Protein AF-A0A5J4KLH8-F1 (afdb_monomer_lite)

Structure (mmCIF, N/CA/C/O backbone):
data_AF-A0A5J4KLH8-F1
#
_entry.id   AF-A0A5J4KLH8-F1
#
loop_
_atom_site.group_PDB
_atom_site.id
_atom_site.type_symbol
_atom_site.label_atom_id
_atom_site.label_alt_id
_atom_site.label_comp_id
_atom_site.label_asym_id
_atom_site.label_entity_id
_atom_site.label_seq_id
_atom_site.pdbx_PDB_ins_code
_atom_site.Cartn_x
_atom_site.Cartn_y
_atom_site.Cartn_z
_atom_site.occupancy
_atom_site.B_iso_or_equiv
_atom_site.auth_seq_id
_atom_site.auth_comp_id
_atom_site.auth_asym_id
_atom_site.auth_atom_id
_atom_site.pdbx_PDB_model_num
ATOM 1 N N . MET A 1 1 ? 10.035 -9.852 0.987 1.00 30.72 1 MET A N 1
ATOM 2 C CA . MET A 1 1 ? 9.998 -10.199 2.422 1.00 30.72 1 MET A CA 1
ATOM 3 C C . MET A 1 1 ? 9.045 -9.225 3.092 1.00 30.72 1 MET A C 1
ATOM 5 O O . MET A 1 1 ? 9.425 -8.090 3.338 1.00 30.72 1 MET A O 1
ATOM 9 N N . SER A 1 2 ? 7.785 -9.625 3.247 1.00 37.03 2 SER A N 1
ATOM 10 C CA . SER A 1 2 ? 6.695 -8.788 3.764 1.00 37.03 2 SER A CA 1
ATOM 11 C C . SER A 1 2 ? 6.692 -8.868 5.290 1.00 37.03 2 SER A C 1
ATOM 13 O O . SER A 1 2 ? 6.036 -9.726 5.869 1.00 37.03 2 SER A O 1
ATOM 15 N N . VAL A 1 3 ? 7.510 -8.038 5.938 1.00 41.91 3 VAL A N 1
ATOM 16 C CA . VAL A 1 3 ? 7.721 -8.074 7.397 1.00 41.91 3 VAL A CA 1
ATOM 17 C C . VAL A 1 3 ? 6.526 -7.468 8.161 1.00 41.91 3 VAL A C 1
ATOM 19 O O . VAL A 1 3 ? 6.328 -7.779 9.332 1.00 41.91 3 VAL A O 1
ATOM 22 N N . GLU A 1 4 ? 5.665 -6.680 7.502 1.00 50.69 4 GLU A N 1
ATOM 23 C CA . GLU A 1 4 ? 4.483 -6.066 8.132 1.00 50.69 4 GLU A CA 1
ATOM 24 C C . GLU A 1 4 ? 3.376 -7.060 8.547 1.00 50.69 4 GLU A C 1
ATOM 26 O O . GLU A 1 4 ? 2.738 -6.842 9.574 1.00 50.69 4 GLU A O 1
ATOM 31 N N . SER A 1 5 ? 3.163 -8.173 7.826 1.00 53.00 5 SER A N 1
ATOM 32 C CA . SER A 1 5 ? 2.074 -9.133 8.133 1.00 53.00 5 SER A CA 1
ATOM 33 C C . SER A 1 5 ? 2.275 -9.882 9.462 1.00 53.00 5 SER A C 1
ATOM 35 O O . SER A 1 5 ? 1.322 -10.410 10.028 1.00 53.00 5 SER A O 1
ATOM 37 N N . SER A 1 6 ? 3.499 -9.900 10.001 1.00 62.19 6 SER A N 1
ATOM 38 C CA . SER A 1 6 ? 3.809 -10.599 11.253 1.00 62.19 6 SER A CA 1
ATOM 39 C C . SER A 1 6 ? 3.310 -9.876 12.508 1.00 62.19 6 SER A C 1
ATOM 41 O O . SER A 1 6 ? 3.255 -10.509 13.561 1.00 62.19 6 SER A O 1
ATOM 43 N N . ARG A 1 7 ? 3.024 -8.566 12.452 1.00 72.12 7 ARG A N 1
ATOM 44 C CA . ARG A 1 7 ? 2.732 -7.779 13.666 1.00 72.12 7 ARG A CA 1
ATOM 45 C C . ARG A 1 7 ? 1.250 -7.678 13.993 1.00 72.12 7 ARG A C 1
ATOM 47 O O . ARG A 1 7 ? 0.903 -7.649 15.168 1.00 72.12 7 ARG A O 1
ATOM 54 N N . TYR A 1 8 ? 0.387 -7.643 12.984 1.00 79.12 8 TYR A N 1
ATOM 55 C CA . TYR A 1 8 ? -1.056 -7.583 13.183 1.00 79.12 8 TYR A CA 1
ATOM 56 C C . TYR A 1 8 ? -1.795 -8.279 12.037 1.00 79.12 8 TYR A C 1
ATOM 58 O O . TYR A 1 8 ? -1.404 -8.196 10.873 1.00 79.12 8 TYR A O 1
ATOM 66 N N . ASP A 1 9 ? -2.891 -8.961 12.372 1.00 87.31 9 ASP A N 1
ATOM 67 C CA . ASP A 1 9 ? -3.786 -9.551 11.381 1.00 87.31 9 ASP A CA 1
ATOM 68 C C . ASP A 1 9 ? -4.839 -8.524 10.948 1.00 87.31 9 ASP A C 1
ATOM 70 O O . ASP A 1 9 ? -5.774 -8.204 11.688 1.00 87.31 9 ASP A O 1
ATOM 74 N N . ILE A 1 10 ? -4.693 -8.024 9.720 1.00 88.62 10 ILE A N 1
ATOM 75 C CA . ILE A 1 10 ? -5.618 -7.054 9.126 1.00 88.62 10 ILE A CA 1
ATOM 76 C C . ILE A 1 10 ? -7.056 -7.582 9.048 1.00 88.62 10 ILE A C 1
ATOM 78 O O . ILE A 1 10 ? -7.997 -6.800 9.170 1.00 88.62 10 ILE A O 1
ATOM 82 N N . ARG A 1 11 ? -7.262 -8.897 8.892 1.00 88.62 11 ARG A N 1
ATOM 83 C CA . ARG A 1 11 ? -8.614 -9.464 8.854 1.00 88.62 11 ARG A CA 1
ATOM 84 C C . ARG A 1 11 ? -9.303 -9.278 10.197 1.00 88.62 11 ARG A C 1
ATOM 86 O O . ARG A 1 11 ? -10.373 -8.680 10.245 1.00 88.62 11 ARG A O 1
ATOM 93 N N . SER A 1 12 ? -8.673 -9.748 11.270 1.00 88.12 12 SER A N 1
ATOM 94 C CA . SER A 1 12 ? -9.205 -9.613 12.629 1.00 88.12 12 SER A CA 1
ATOM 95 C C . SER A 1 12 ? -9.457 -8.149 13.011 1.00 88.12 12 SER A C 1
ATOM 97 O O . SER A 1 12 ? -10.418 -7.846 13.718 1.00 88.12 12 SER A O 1
ATOM 99 N N . LEU A 1 13 ? -8.622 -7.228 12.520 1.00 90.06 13 LEU A N 1
ATOM 100 C CA . LEU A 1 13 ? -8.793 -5.790 12.719 1.00 90.06 13 LEU A CA 1
ATOM 101 C C . LEU A 1 13 ? -10.054 -5.257 12.022 1.00 90.06 13 LEU A C 1
ATOM 103 O O . LEU A 1 13 ? -10.883 -4.607 12.658 1.00 90.06 13 LEU A O 1
ATOM 107 N N . ILE A 1 14 ? -10.242 -5.572 10.740 1.00 90.31 14 ILE A N 1
ATOM 108 C CA . ILE A 1 14 ? -11.402 -5.099 9.974 1.00 90.31 14 ILE A CA 1
ATOM 109 C C . ILE A 1 14 ? -12.701 -5.732 10.489 1.00 90.31 14 ILE A C 1
ATOM 111 O O . ILE A 1 14 ? -13.700 -5.029 10.641 1.00 90.31 14 ILE A O 1
ATOM 115 N N . GLU A 1 15 ? -12.698 -7.030 10.813 1.00 90.00 15 GLU A N 1
ATOM 116 C CA . GLU A 1 15 ? -13.862 -7.716 11.394 1.00 90.00 15 GLU A CA 1
ATOM 117 C C . GLU A 1 15 ? -14.297 -7.055 12.719 1.00 90.00 15 GLU A C 1
ATOM 119 O O . GLU A 1 15 ? -15.492 -6.859 12.942 1.00 90.00 15 GLU A O 1
ATOM 124 N N . ARG A 1 16 ? -13.338 -6.637 13.563 1.00 89.62 16 ARG A N 1
ATOM 125 C CA . ARG A 1 16 ? -13.603 -5.960 14.845 1.00 89.62 16 ARG A CA 1
ATOM 126 C C . ARG A 1 16 ? -14.235 -4.579 14.671 1.00 89.62 16 ARG A C 1
ATOM 128 O O . ARG A 1 16 ? -15.217 -4.281 15.341 1.00 89.62 16 ARG A O 1
ATOM 135 N N . TYR A 1 17 ? -13.663 -3.737 13.814 1.00 90.19 17 TYR A N 1
ATOM 136 C CA . TYR A 1 17 ? -14.080 -2.335 13.684 1.00 90.19 17 TYR A CA 1
ATOM 137 C C . TYR A 1 17 ? -15.309 -2.155 12.790 1.00 90.19 17 TYR A C 1
ATOM 139 O O . TYR A 1 17 ? -16.175 -1.338 13.088 1.00 90.19 17 TYR A O 1
ATOM 147 N N . ALA A 1 18 ? -15.406 -2.906 11.691 1.00 87.69 18 ALA A N 1
ATOM 148 C CA . ALA A 1 18 ? -16.522 -2.779 10.759 1.00 87.69 18 ALA A CA 1
ATOM 149 C C . ALA A 1 18 ? -17.680 -3.748 11.039 1.00 87.69 18 ALA A C 1
ATOM 151 O O . ALA A 1 18 ? -18.723 -3.637 10.398 1.00 87.69 18 ALA A O 1
ATOM 152 N N . GLY A 1 19 ? -17.520 -4.705 11.961 1.00 84.81 19 GLY A N 1
ATOM 153 C CA . GLY A 1 19 ? -18.553 -5.708 12.247 1.00 84.81 19 GLY A CA 1
ATOM 154 C C . GLY A 1 19 ? -18.854 -6.616 11.050 1.00 84.81 19 GLY A C 1
ATOM 155 O O . GLY A 1 19 ? -19.967 -7.120 10.899 1.00 84.81 19 GLY A O 1
ATOM 156 N N . ILE A 1 20 ? -17.873 -6.790 10.167 1.00 84.88 20 ILE A N 1
ATOM 157 C CA . ILE A 1 20 ? -18.004 -7.543 8.923 1.00 84.88 20 ILE A CA 1
ATOM 158 C C . ILE A 1 20 ? -17.659 -9.007 9.169 1.00 84.88 20 ILE A C 1
ATOM 160 O O . ILE A 1 20 ? -16.737 -9.318 9.917 1.00 84.88 20 ILE A O 1
ATOM 164 N N . LYS A 1 21 ? -18.373 -9.915 8.498 1.00 81.50 21 LYS A N 1
ATOM 165 C CA . LYS A 1 21 ? -18.019 -11.336 8.449 1.00 81.50 21 LYS A CA 1
ATOM 166 C C . LYS A 1 21 ? -17.535 -11.707 7.056 1.00 81.50 21 LYS A C 1
ATOM 168 O O . LYS A 1 21 ? -18.073 -11.239 6.053 1.00 81.50 21 LYS A O 1
ATOM 173 N N . VAL A 1 22 ? -16.529 -12.572 7.004 1.00 81.62 22 VAL A N 1
ATOM 174 C CA . VAL A 1 22 ? -16.089 -13.190 5.752 1.00 81.62 22 VAL A CA 1
ATOM 175 C C . VAL A 1 22 ? -17.222 -14.037 5.185 1.00 81.62 22 VAL A C 1
ATOM 177 O O . VAL A 1 22 ? -17.797 -14.870 5.883 1.00 81.62 22 VAL A O 1
ATOM 180 N N . VAL A 1 23 ? -17.519 -13.807 3.910 1.00 80.56 23 VAL A N 1
ATOM 181 C CA . VAL A 1 23 ? -18.534 -14.530 3.141 1.00 80.56 23 VAL A CA 1
ATOM 182 C C . VAL A 1 23 ? -17.881 -15.651 2.338 1.00 80.56 23 VAL A C 1
ATOM 184 O O . VAL A 1 23 ? -18.424 -16.750 2.273 1.00 80.56 23 VAL A O 1
ATOM 187 N N . ASN A 1 24 ? -16.707 -15.393 1.756 1.00 83.50 24 ASN A N 1
ATOM 188 C CA . ASN A 1 24 ? -16.036 -16.335 0.869 1.00 83.50 24 ASN A CA 1
ATOM 189 C C . ASN A 1 24 ? -14.509 -16.290 1.036 1.00 83.50 24 ASN A C 1
ATOM 191 O O . ASN A 1 24 ? -13.942 -15.289 1.478 1.00 83.50 24 ASN A O 1
ATOM 195 N N . VAL A 1 25 ? -13.836 -17.387 0.689 1.00 88.88 25 VAL A N 1
ATOM 196 C CA . VAL A 1 25 ? -12.377 -17.520 0.746 1.00 88.88 25 VAL A CA 1
ATOM 197 C C . VAL A 1 25 ? -11.885 -18.102 -0.570 1.00 88.88 25 VAL A C 1
ATOM 199 O O . VAL A 1 25 ? -12.312 -19.179 -0.980 1.00 88.88 25 VAL A O 1
ATOM 202 N N . ALA A 1 26 ? -10.953 -17.404 -1.208 1.00 86.81 26 ALA A N 1
ATOM 203 C CA . ALA A 1 26 ? -10.316 -17.821 -2.446 1.00 86.81 26 ALA A CA 1
ATOM 204 C C . ALA A 1 26 ? -8.797 -17.918 -2.267 1.00 86.81 26 ALA A C 1
ATOM 206 O O . ALA A 1 26 ? -8.205 -17.279 -1.397 1.00 86.81 26 ALA A O 1
ATOM 207 N N . MET A 1 27 ? -8.150 -18.727 -3.103 1.00 85.88 27 MET A N 1
ATOM 208 C CA . MET A 1 27 ? -6.694 -18.787 -3.192 1.00 85.88 27 MET A CA 1
ATOM 209 C C . MET A 1 27 ? -6.279 -18.280 -4.569 1.00 85.88 27 MET A C 1
ATOM 211 O O . MET A 1 27 ? -6.614 -18.888 -5.584 1.00 85.88 27 MET A O 1
ATOM 215 N N . VAL A 1 28 ? -5.571 -17.153 -4.603 1.00 83.69 28 VAL A N 1
ATOM 216 C CA . VAL A 1 28 ? -5.207 -16.449 -5.836 1.00 83.69 28 VAL A CA 1
ATOM 217 C C . VAL A 1 28 ? -3.706 -16.196 -5.821 1.00 83.69 28 VAL A C 1
ATOM 219 O O . VAL A 1 28 ? -3.180 -15.598 -4.889 1.00 83.69 28 VAL A O 1
ATOM 222 N N . HIS A 1 29 ? -2.995 -16.697 -6.834 1.00 80.56 29 HIS A N 1
ATOM 223 C CA . HIS A 1 29 ? -1.529 -16.598 -6.934 1.00 80.56 29 HIS A CA 1
ATOM 224 C C . HIS A 1 29 ? -0.771 -17.069 -5.674 1.00 80.56 29 HIS A C 1
ATOM 226 O O . HIS A 1 29 ? 0.275 -16.527 -5.330 1.00 80.56 29 HIS A O 1
ATOM 232 N N . GLY A 1 30 ? -1.303 -18.083 -4.982 1.00 82.12 30 GLY A N 1
ATOM 233 C CA . GLY A 1 30 ? -0.715 -18.625 -3.752 1.00 82.12 30 GLY A CA 1
ATOM 234 C C . GLY A 1 30 ? -1.020 -17.825 -2.481 1.00 82.12 30 GLY A C 1
ATOM 235 O O . GLY A 1 30 ? -0.587 -18.244 -1.416 1.00 82.12 30 GLY A O 1
ATOM 236 N N . VAL A 1 31 ? -1.788 -16.733 -2.576 1.00 84.19 31 VAL A N 1
ATOM 237 C CA . VAL A 1 31 ? -2.220 -15.905 -1.441 1.00 84.19 31 VAL A CA 1
ATOM 238 C C . VAL A 1 31 ? -3.685 -16.191 -1.121 1.00 84.19 31 VAL A C 1
ATOM 240 O O . VAL A 1 31 ? -4.518 -16.315 -2.024 1.00 84.19 31 VAL A O 1
ATOM 243 N N . LYS A 1 32 ? -4.026 -16.282 0.168 1.00 88.00 32 LYS A N 1
ATOM 244 C CA . LYS A 1 32 ? -5.427 -16.380 0.607 1.00 88.00 32 LYS A CA 1
ATOM 245 C C . LYS A 1 32 ? -6.117 -15.017 0.566 1.00 88.00 32 LYS A C 1
ATOM 247 O O . LYS A 1 32 ? -5.736 -14.087 1.280 1.00 88.00 32 LYS A O 1
ATOM 252 N N . GLU A 1 33 ? -7.166 -14.930 -0.239 1.00 90.31 33 GLU A N 1
ATOM 253 C CA . GLU A 1 33 ? -8.05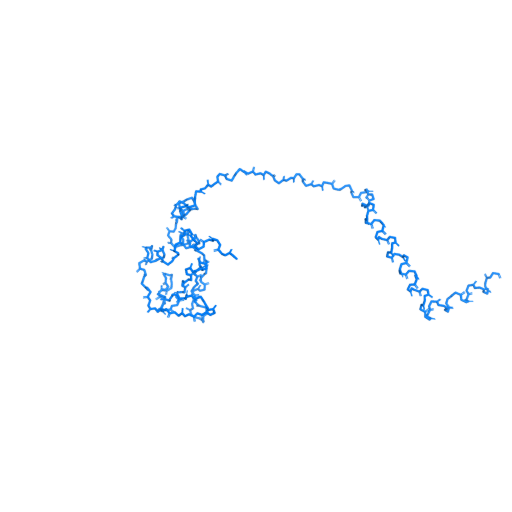2 -13.778 -0.355 1.00 90.31 33 GLU A CA 1
ATOM 254 C C . GLU A 1 33 ? -9.358 -14.058 0.398 1.00 90.31 33 GLU A C 1
ATOM 256 O O . GLU A 1 33 ? -10.033 -15.059 0.160 1.00 90.31 33 GLU A O 1
ATOM 261 N N . TYR A 1 34 ? -9.716 -13.175 1.325 1.00 89.69 34 TYR A N 1
ATOM 262 C CA . TYR A 1 34 ? -10.956 -13.258 2.092 1.00 89.69 34 TYR A CA 1
ATOM 263 C C . TYR A 1 34 ? -11.918 -12.205 1.576 1.00 89.69 34 TYR A C 1
ATOM 265 O O . TYR A 1 34 ? -11.596 -11.019 1.591 1.00 89.69 34 TYR A O 1
ATOM 273 N N . HIS A 1 35 ? -13.091 -12.633 1.138 1.00 89.56 35 HIS A N 1
ATOM 274 C CA . HIS A 1 35 ? -14.091 -11.762 0.554 1.00 89.56 35 HIS A CA 1
ATOM 275 C C . HIS A 1 35 ? -15.221 -11.504 1.547 1.00 89.56 35 HIS A C 1
ATOM 277 O O . HIS A 1 35 ? -15.703 -12.412 2.233 1.00 89.56 35 HIS A O 1
ATOM 283 N N . SER A 1 36 ? -15.652 -10.252 1.632 1.00 88.75 36 SER A N 1
ATOM 284 C CA . SER A 1 36 ? -16.711 -9.822 2.537 1.00 88.75 36 SER A CA 1
ATOM 285 C C . SER A 1 36 ? -17.517 -8.645 1.981 1.00 88.75 36 SER A C 1
ATOM 287 O O . SER A 1 36 ? -17.293 -8.177 0.855 1.00 88.75 36 SER A O 1
ATOM 289 N N . ASN A 1 37 ? -18.515 -8.187 2.743 1.00 89.62 37 ASN A N 1
ATOM 290 C CA . ASN A 1 37 ? -19.256 -6.978 2.403 1.00 89.62 37 ASN A CA 1
ATOM 291 C C . ASN A 1 37 ? -18.390 -5.728 2.607 1.00 89.62 37 ASN A C 1
ATOM 293 O O . ASN A 1 37 ? -17.666 -5.622 3.587 1.00 89.62 37 ASN A O 1
ATOM 297 N N . CYS A 1 38 ? -18.459 -4.768 1.686 1.00 90.00 38 CYS A N 1
ATOM 298 C CA . CYS A 1 38 ? -17.668 -3.543 1.798 1.00 90.00 38 CYS A CA 1
ATOM 299 C C . CYS A 1 38 ? -18.243 -2.604 2.874 1.00 90.00 38 CYS A C 1
ATOM 301 O O . CYS A 1 38 ? -19.420 -2.252 2.761 1.00 90.00 38 CYS A O 1
ATOM 303 N N . PRO A 1 39 ? -17.437 -2.130 3.848 1.00 89.12 39 PRO A N 1
ATOM 304 C CA . PRO A 1 39 ? -17.911 -1.215 4.889 1.00 89.12 39 PRO A CA 1
ATOM 305 C C . PRO A 1 39 ? -18.422 0.123 4.340 1.00 89.12 39 PRO A C 1
ATOM 307 O O . PRO A 1 39 ? -19.314 0.734 4.914 1.00 89.12 39 PRO A O 1
ATOM 310 N N . TRP A 1 40 ? -17.866 0.584 3.216 1.00 88.81 40 TRP A N 1
ATOM 311 C CA . TRP A 1 40 ? -18.185 1.903 2.665 1.00 88.81 40 TRP A CA 1
ATOM 312 C C . TRP A 1 40 ? -19.360 1.896 1.694 1.00 88.81 40 TRP A C 1
ATOM 314 O O . TRP A 1 40 ? -20.197 2.787 1.743 1.00 88.81 40 TRP A O 1
ATOM 324 N N . CYS A 1 41 ? -19.408 0.932 0.770 1.00 87.50 41 CYS A N 1
ATOM 325 C CA . CYS A 1 41 ? -20.457 0.895 -0.255 1.00 87.50 41 CYS A CA 1
ATOM 326 C C . CYS A 1 41 ? -21.531 -0.168 -0.012 1.00 87.50 41 CYS A C 1
ATOM 328 O O . CYS A 1 41 ? -22.450 -0.281 -0.817 1.00 87.50 41 CYS A O 1
ATOM 330 N N . GLY A 1 42 ? -21.404 -0.986 1.038 1.00 83.69 42 GLY A N 1
ATOM 331 C CA . GLY A 1 42 ? -22.372 -2.034 1.375 1.00 83.69 42 GLY A CA 1
ATOM 332 C C . GLY A 1 42 ? -22.444 -3.200 0.382 1.00 83.69 42 GLY A C 1
ATOM 333 O O . GLY A 1 42 ? -23.285 -4.079 0.532 1.00 83.69 42 GLY A O 1
ATOM 334 N N . GLY A 1 43 ? -21.590 -3.236 -0.646 1.00 82.31 43 GLY A N 1
ATOM 335 C CA . GLY A 1 43 ? -21.641 -4.284 -1.666 1.00 82.31 43 GLY A CA 1
ATOM 336 C C . GLY A 1 43 ? -21.254 -5.665 -1.126 1.00 82.31 43 GLY A C 1
ATOM 337 O O . GLY A 1 43 ? -20.340 -5.766 -0.315 1.00 82.31 43 GLY A O 1
ATOM 338 N N . THR A 1 44 ? -21.908 -6.720 -1.614 1.00 82.44 44 THR A N 1
ATOM 339 C CA . THR A 1 44 ? -21.735 -8.119 -1.175 1.00 82.44 44 THR A CA 1
ATOM 340 C C . THR A 1 44 ? -20.552 -8.811 -1.859 1.00 82.44 44 THR A C 1
ATOM 342 O O . THR A 1 44 ? -20.460 -8.772 -3.083 1.00 82.44 44 THR A O 1
ATOM 345 N N . ASP A 1 45 ? -19.675 -9.466 -1.089 1.00 84.44 45 ASP A N 1
ATOM 346 C CA . ASP A 1 45 ? -18.542 -10.275 -1.593 1.00 84.44 45 ASP A CA 1
ATOM 347 C C . ASP A 1 45 ? -17.481 -9.491 -2.400 1.00 84.44 45 ASP A C 1
ATOM 349 O O . ASP A 1 45 ? -16.814 -10.006 -3.299 1.00 84.44 45 ASP A O 1
ATOM 353 N N . ARG A 1 46 ? -17.332 -8.192 -2.113 1.00 85.75 46 ARG A N 1
ATOM 354 C CA . ARG A 1 46 ? -16.500 -7.267 -2.915 1.00 85.75 46 ARG A CA 1
ATOM 355 C C . ARG A 1 46 ? -15.256 -6.798 -2.199 1.00 85.75 46 ARG A C 1
ATOM 357 O O . ARG A 1 46 ? -14.334 -6.298 -2.843 1.00 85.75 46 ARG A O 1
ATOM 364 N N . PHE A 1 47 ? -15.274 -6.878 -0.879 1.00 90.50 47 PHE A N 1
ATOM 365 C CA . PHE A 1 47 ? -14.192 -6.413 -0.047 1.00 90.50 47 PHE A CA 1
ATOM 366 C C . PHE A 1 47 ? -13.204 -7.547 0.162 1.00 90.50 47 PHE A C 1
ATOM 368 O O . PHE A 1 47 ? -13.516 -8.529 0.822 1.00 90.50 47 PHE A O 1
ATOM 375 N N . ILE A 1 48 ? -12.038 -7.423 -0.458 1.00 90.44 48 ILE A N 1
ATOM 376 C CA . ILE A 1 48 ? -11.001 -8.442 -0.458 1.00 90.44 48 ILE A CA 1
ATOM 377 C C . ILE A 1 48 ? -9.959 -8.052 0.577 1.00 90.44 48 ILE A C 1
ATOM 379 O O . ILE A 1 48 ? -9.298 -7.022 0.446 1.00 90.44 48 ILE A O 1
ATOM 383 N N . THR A 1 49 ? -9.790 -8.898 1.580 1.00 91.00 49 THR A N 1
ATOM 384 C CA . THR A 1 49 ? -8.758 -8.773 2.605 1.00 91.00 49 THR A CA 1
ATOM 385 C C . THR A 1 49 ? -7.695 -9.838 2.374 1.00 91.00 49 THR A C 1
ATOM 387 O O . THR A 1 49 ? -8.018 -11.006 2.158 1.00 91.00 49 THR A O 1
ATOM 390 N N . ARG A 1 50 ? -6.421 -9.446 2.419 1.00 90.38 50 ARG A N 1
ATOM 391 C CA . ARG A 1 50 ? -5.262 -10.317 2.180 1.00 90.38 50 ARG A CA 1
ATOM 392 C C . ARG A 1 50 ? -4.326 -10.297 3.394 1.00 90.38 50 ARG A C 1
ATOM 394 O O . ARG A 1 50 ? -3.377 -9.503 3.399 1.00 90.38 50 ARG A O 1
ATOM 401 N N . PRO A 1 51 ? -4.559 -11.157 4.405 1.00 87.50 51 PRO A N 1
ATOM 402 C CA . PRO A 1 51 ? -3.792 -11.180 5.652 1.00 87.50 51 PRO A CA 1
ATOM 403 C C . PRO A 1 51 ? -2.283 -11.303 5.464 1.00 87.50 51 PRO A C 1
ATOM 405 O O . PRO A 1 51 ? -1.533 -10.549 6.069 1.00 87.50 51 PRO A O 1
ATOM 408 N N . GLU A 1 52 ? -1.843 -12.173 4.554 1.00 85.19 52 GLU A N 1
ATOM 409 C CA . GLU A 1 52 ? -0.420 -12.437 4.283 1.00 85.19 52 GLU A CA 1
ATOM 410 C C . GLU A 1 52 ? 0.336 -11.214 3.744 1.00 85.19 52 GLU A C 1
ATOM 412 O O . GLU A 1 52 ? 1.545 -11.076 3.920 1.00 85.19 52 GLU A O 1
ATOM 417 N N . THR A 1 53 ? -0.378 -10.307 3.075 1.00 84.69 53 THR A N 1
ATOM 418 C CA . THR A 1 53 ? 0.193 -9.049 2.572 1.00 84.69 53 THR A CA 1
ATOM 419 C C . THR A 1 53 ? -0.124 -7.853 3.463 1.00 84.69 53 THR A C 1
ATOM 421 O O . THR A 1 53 ? 0.432 -6.785 3.232 1.00 84.69 53 THR A O 1
ATOM 424 N N . GLY A 1 54 ? -1.017 -8.008 4.448 1.00 87.56 54 GLY A N 1
ATOM 425 C CA . GLY A 1 54 ? -1.505 -6.908 5.281 1.00 87.56 54 GLY A CA 1
ATOM 426 C C . GLY A 1 54 ? -2.308 -5.855 4.510 1.00 87.56 54 GLY A C 1
ATOM 427 O O . GLY A 1 54 ? -2.279 -4.688 4.880 1.00 87.56 54 GLY A O 1
ATOM 428 N N . ARG A 1 55 ? -2.982 -6.229 3.413 1.00 90.00 55 ARG A N 1
ATOM 429 C CA . ARG A 1 55 ? -3.677 -5.281 2.521 1.00 90.00 55 ARG A CA 1
ATOM 430 C C . ARG A 1 55 ? -5.149 -5.601 2.341 1.00 90.00 55 ARG A C 1
ATOM 432 O O . ARG A 1 55 ? -5.548 -6.766 2.376 1.00 90.00 55 ARG A O 1
ATOM 439 N N . TYR A 1 56 ? -5.932 -4.569 2.057 1.00 91.19 56 TYR A N 1
ATOM 440 C CA . TYR A 1 56 ? -7.319 -4.684 1.635 1.00 91.19 56 TYR A CA 1
ATOM 441 C C . TYR A 1 56 ? -7.569 -3.971 0.305 1.00 91.19 56 TYR A C 1
ATOM 443 O O . TYR A 1 56 ? -6.855 -3.050 -0.094 1.00 91.19 56 TYR A O 1
ATOM 451 N N . SER A 1 57 ? -8.617 -4.396 -0.391 1.00 90.94 57 SER A N 1
ATOM 452 C CA . SER A 1 57 ? -9.122 -3.713 -1.577 1.00 90.94 57 SER A CA 1
ATOM 453 C C . SER A 1 57 ? -10.589 -4.045 -1.809 1.00 90.94 57 SER A C 1
ATOM 455 O O . SER A 1 57 ? -10.961 -5.214 -1.782 1.00 90.94 57 SER A O 1
ATOM 457 N N . CYS A 1 58 ? -11.415 -3.057 -2.134 1.00 90.00 58 CYS A N 1
ATOM 458 C CA . CYS A 1 58 ? -12.732 -3.291 -2.713 1.00 90.00 58 CYS A CA 1
ATOM 459 C C . CYS A 1 58 ? -12.596 -3.450 -4.236 1.00 90.00 58 CYS A C 1
ATOM 461 O O . CYS A 1 58 ? -12.149 -2.530 -4.918 1.00 90.00 58 CYS A O 1
ATOM 463 N N . ALA A 1 59 ? -12.990 -4.610 -4.770 1.00 75.50 59 ALA A N 1
ATOM 464 C CA . ALA A 1 59 ? -12.754 -5.003 -6.160 1.00 75.50 59 ALA A CA 1
ATOM 465 C C . ALA A 1 59 ? -13.250 -3.983 -7.213 1.00 75.50 59 ALA A C 1
ATOM 467 O O . ALA A 1 59 ? -14.369 -3.469 -7.139 1.00 75.50 59 ALA A O 1
ATOM 468 N N . VAL A 1 60 ? -12.416 -3.792 -8.243 1.00 54.62 60 VAL A N 1
ATOM 469 C CA . VAL A 1 60 ? -12.441 -2.762 -9.308 1.00 54.62 60 VAL A CA 1
ATOM 470 C C . VAL A 1 60 ? -13.344 -3.128 -10.507 1.00 54.62 60 VAL A C 1
ATOM 472 O O . VAL A 1 60 ? -13.122 -2.688 -11.630 1.00 54.62 60 VAL A O 1
ATOM 475 N N . ARG A 1 61 ? -14.382 -3.959 -10.334 1.00 58.41 61 ARG A N 1
ATOM 476 C CA . ARG A 1 61 ? -15.439 -4.030 -11.373 1.00 58.41 61 ARG A CA 1
ATOM 477 C C . ARG A 1 61 ? -16.275 -2.741 -11.314 1.00 58.41 61 ARG A C 1
ATOM 479 O O . ARG A 1 61 ? -16.283 -2.090 -10.273 1.00 58.41 61 ARG A O 1
ATOM 486 N N . SER A 1 62 ? -16.993 -2.391 -12.386 1.00 57.19 62 SER A N 1
ATOM 487 C CA . SER A 1 62 ? -17.639 -1.077 -12.643 1.00 57.19 62 SER A CA 1
ATOM 488 C C . SER A 1 62 ? -18.571 -0.504 -11.560 1.00 57.19 62 SER A C 1
ATOM 490 O O . SER A 1 62 ? -19.056 0.611 -11.700 1.00 57.19 62 SER A O 1
ATOM 492 N N . THR A 1 63 ? -18.832 -1.233 -10.480 1.00 66.75 63 THR A N 1
ATOM 493 C CA . THR A 1 63 ? -19.738 -0.841 -9.395 1.00 66.75 63 THR A CA 1
ATOM 494 C C . THR A 1 63 ? -19.057 -0.782 -8.019 1.00 66.75 63 THR A C 1
ATOM 496 O O . THR A 1 63 ? -19.751 -0.647 -7.014 1.00 66.75 63 THR A O 1
ATOM 499 N N . GLY A 1 64 ? -17.738 -0.991 -7.922 1.00 72.88 64 GLY A N 1
ATOM 500 C CA . GLY A 1 64 ? -17.003 -0.996 -6.649 1.00 72.88 64 GLY A CA 1
ATOM 501 C C . GLY A 1 64 ? -16.600 0.411 -6.208 1.00 72.88 64 GLY A C 1
ATOM 502 O O . GLY A 1 64 ? -16.453 1.295 -7.044 1.00 72.88 64 GLY A O 1
ATOM 503 N N . CYS A 1 65 ? -16.381 0.628 -4.905 1.00 85.75 65 CYS A N 1
ATOM 504 C CA . CYS A 1 65 ? -15.907 1.932 -4.413 1.00 85.75 65 CYS A CA 1
ATOM 505 C C . CYS A 1 65 ? -14.411 2.175 -4.667 1.00 85.75 65 CYS A C 1
ATOM 507 O O . CYS A 1 65 ? -13.928 3.273 -4.417 1.00 85.75 65 CYS A O 1
ATOM 509 N N . GLY A 1 66 ? -13.670 1.156 -5.117 1.00 87.19 66 GLY A N 1
ATOM 510 C CA . GLY A 1 66 ? -12.262 1.275 -5.495 1.00 87.19 66 GLY A CA 1
ATOM 511 C C . GLY A 1 66 ? -11.293 1.534 -4.342 1.00 87.19 66 GLY A C 1
ATOM 512 O O . GLY A 1 66 ? -10.114 1.725 -4.604 1.00 87.19 66 GLY A O 1
ATOM 513 N N . ARG A 1 67 ? -11.746 1.533 -3.082 1.00 89.62 67 ARG A N 1
ATOM 514 C CA . ARG A 1 67 ? -10.863 1.751 -1.928 1.00 89.62 67 ARG A CA 1
ATOM 515 C C . ARG A 1 67 ? -9.860 0.615 -1.776 1.00 89.62 67 ARG A C 1
ATOM 517 O O . ARG A 1 67 ? -10.225 -0.556 -1.885 1.00 89.62 67 ARG A O 1
ATOM 524 N N . TYR A 1 68 ? -8.621 0.969 -1.478 1.00 90.50 68 TYR A N 1
ATOM 525 C CA . TYR A 1 68 ? -7.510 0.060 -1.234 1.00 90.50 68 TYR A CA 1
ATOM 526 C C . TYR A 1 68 ? -6.609 0.663 -0.159 1.00 90.50 68 TYR A C 1
ATOM 528 O O . TYR A 1 68 ? -6.583 1.881 -0.010 1.00 90.50 68 TYR A O 1
ATOM 536 N N . GLY A 1 69 ? -5.884 -0.178 0.568 1.00 90.75 69 GLY A N 1
ATOM 537 C CA . GLY A 1 69 ? -4.996 0.284 1.631 1.00 90.75 69 GLY A CA 1
ATOM 538 C C . GLY A 1 69 ? -4.473 -0.856 2.493 1.00 90.75 69 GLY A C 1
ATOM 539 O O . GLY A 1 69 ? -4.631 -2.038 2.155 1.00 90.75 69 GLY A O 1
ATOM 540 N N . ASP A 1 70 ? -3.847 -0.498 3.605 1.00 90.75 70 ASP A N 1
ATOM 541 C CA . ASP A 1 70 ? -3.409 -1.412 4.662 1.00 90.75 70 ASP A CA 1
ATOM 542 C C . ASP A 1 70 ? -4.237 -1.257 5.955 1.00 90.75 70 ASP A C 1
ATOM 544 O O . ASP A 1 70 ? -5.257 -0.573 5.994 1.00 90.75 70 ASP A O 1
ATOM 548 N N . GLY A 1 71 ? -3.846 -1.930 7.040 1.00 88.56 71 GLY A N 1
ATOM 549 C CA . GLY A 1 71 ? -4.578 -1.816 8.305 1.00 88.56 71 GLY A CA 1
ATOM 550 C C . GLY A 1 71 ? -4.591 -0.392 8.874 1.00 88.56 71 GLY A C 1
ATOM 551 O O . GLY A 1 71 ? -5.556 -0.013 9.530 1.00 88.56 71 GLY A O 1
ATOM 552 N N . PHE A 1 72 ? -3.559 0.406 8.603 1.00 89.75 72 PHE A N 1
ATOM 553 C CA . PHE A 1 72 ? -3.448 1.782 9.073 1.00 89.75 72 PHE A CA 1
ATOM 554 C C . PHE A 1 72 ? -4.375 2.716 8.289 1.00 89.75 72 PHE A C 1
ATOM 556 O O . PHE A 1 72 ? -5.124 3.478 8.904 1.00 89.75 72 PHE A O 1
ATOM 563 N N . ASP A 1 73 ? -4.395 2.599 6.958 1.00 90.88 73 ASP A N 1
ATOM 564 C CA . ASP A 1 73 ? -5.315 3.356 6.099 1.00 90.88 73 ASP A CA 1
ATOM 565 C C . ASP A 1 73 ? -6.773 3.100 6.501 1.00 90.88 73 ASP A C 1
ATOM 567 O O . ASP A 1 73 ? -7.577 4.027 6.605 1.00 90.88 73 ASP A O 1
ATOM 571 N N . PHE A 1 74 ? -7.106 1.845 6.821 1.00 91.44 74 PHE A N 1
ATOM 572 C CA . PHE A 1 74 ? -8.435 1.479 7.300 1.00 91.44 74 PHE A CA 1
ATOM 573 C C . PHE A 1 74 ? -8.796 2.187 8.618 1.00 91.44 74 PHE A C 1
ATOM 575 O O . PHE A 1 74 ? -9.895 2.726 8.746 1.00 91.44 74 PHE A O 1
ATOM 582 N N . LEU A 1 75 ? -7.888 2.206 9.599 1.00 91.56 75 LEU A N 1
ATOM 583 C CA . LEU A 1 75 ? -8.134 2.847 10.897 1.00 91.56 75 LEU A CA 1
ATOM 584 C C . LEU A 1 75 ? -8.337 4.363 10.768 1.00 91.56 75 LEU A C 1
ATOM 586 O O . LEU A 1 75 ? -9.192 4.927 11.450 1.00 91.56 75 LEU A O 1
ATOM 590 N N . ILE A 1 76 ? -7.596 5.018 9.876 1.00 91.44 76 ILE A N 1
ATOM 591 C CA . ILE A 1 76 ? -7.760 6.454 9.633 1.00 91.44 76 ILE A CA 1
ATOM 592 C C . ILE A 1 76 ? -9.055 6.736 8.874 1.00 91.44 76 ILE A C 1
ATOM 594 O O . ILE A 1 76 ? -9.838 7.586 9.287 1.00 91.44 76 ILE A O 1
ATOM 598 N N . GLU A 1 77 ? -9.298 6.048 7.758 1.00 91.19 77 GLU A N 1
ATOM 599 C CA . GLU A 1 77 ? -10.422 6.386 6.880 1.00 91.19 77 GLU A CA 1
ATOM 600 C C . GLU A 1 77 ? -11.776 5.915 7.414 1.00 91.19 77 GLU A C 1
ATOM 602 O O . GLU A 1 77 ? -12.784 6.590 7.207 1.00 91.19 77 GLU A O 1
ATOM 607 N N . TYR A 1 78 ? -11.825 4.734 8.033 1.00 90.69 78 TYR A N 1
ATOM 608 C CA . TYR A 1 78 ? -13.073 4.125 8.491 1.00 90.69 78 TYR A CA 1
ATOM 609 C C . TYR A 1 78 ? -13.328 4.379 9.975 1.00 90.69 78 TYR A C 1
ATOM 611 O O . TYR A 1 78 ? -14.421 4.807 10.338 1.00 90.69 78 TYR A O 1
ATOM 619 N N . ALA A 1 79 ? -12.330 4.136 10.830 1.00 89.38 79 ALA A N 1
ATOM 620 C CA . ALA A 1 79 ? -12.474 4.334 12.274 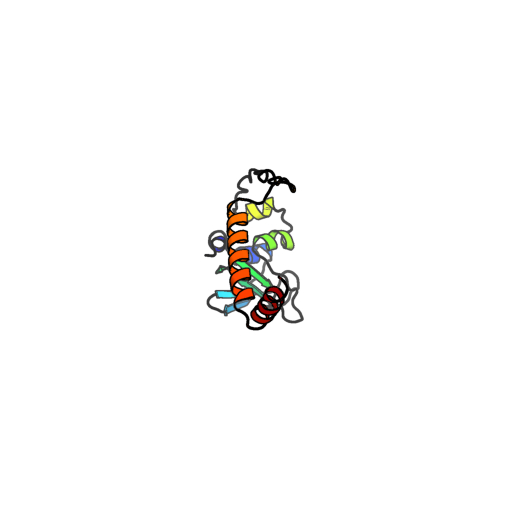1.00 89.38 79 ALA A CA 1
ATOM 621 C C . ALA A 1 79 ? -12.228 5.789 12.716 1.00 89.38 79 ALA A C 1
ATOM 623 O O . ALA A 1 79 ? -12.426 6.100 13.888 1.00 89.38 79 ALA A O 1
ATOM 624 N N . LEU A 1 80 ? -11.842 6.678 11.786 1.00 92.06 80 LEU A N 1
ATOM 625 C CA . LEU A 1 80 ? -11.575 8.102 12.028 1.00 92.06 80 LEU A CA 1
ATOM 626 C C . LEU A 1 80 ? -10.558 8.344 13.153 1.00 92.06 80 LEU A C 1
ATOM 628 O O . LEU A 1 80 ? -10.599 9.373 13.828 1.00 92.06 80 LEU A O 1
ATOM 632 N N . LEU A 1 81 ? -9.640 7.396 13.350 1.00 90.75 81 LEU A N 1
ATOM 633 C CA . LEU A 1 81 ? -8.589 7.511 14.349 1.00 90.75 81 LEU A CA 1
ATOM 634 C C . LEU A 1 81 ? -7.509 8.480 13.872 1.00 90.75 81 LEU A C 1
ATOM 636 O O . LEU A 1 81 ? -7.156 8.535 12.690 1.00 90.75 81 LEU A O 1
ATOM 640 N N . SER A 1 82 ? -6.930 9.222 14.810 1.00 90.38 82 SER A N 1
ATOM 641 C CA . SER A 1 82 ? -5.712 9.975 14.538 1.00 90.38 82 SER A CA 1
ATOM 642 C C . SER A 1 82 ? -4.551 9.024 14.231 1.00 90.38 82 SER A C 1
ATOM 644 O O . SER A 1 82 ? -4.533 7.862 14.637 1.00 90.38 82 SER A O 1
ATOM 646 N N . ARG A 1 83 ? -3.514 9.530 13.554 1.00 84.62 83 ARG A N 1
ATOM 647 C CA . ARG A 1 83 ? -2.304 8.748 13.255 1.00 84.62 83 ARG A CA 1
ATOM 648 C C . ARG A 1 83 ? -1.700 8.090 14.505 1.00 84.62 83 ARG A C 1
ATOM 650 O O . ARG A 1 83 ? -1.238 6.957 14.419 1.00 84.62 83 ARG A O 1
ATOM 657 N N . GLN A 1 84 ? -1.684 8.798 15.634 1.00 86.06 84 GLN A N 1
ATOM 658 C CA . GLN A 1 84 ? -1.130 8.287 16.892 1.00 86.06 84 GLN A CA 1
ATOM 659 C C . GLN A 1 84 ? -1.990 7.160 17.471 1.00 86.06 84 GLN A C 1
ATOM 661 O O . GLN A 1 84 ? -1.464 6.131 17.885 1.00 86.06 84 GLN A O 1
ATOM 666 N N . GLU A 1 85 ? -3.313 7.322 17.450 1.00 87.94 85 GLU A N 1
ATOM 667 C CA . GLU A 1 85 ? -4.247 6.282 17.893 1.00 87.94 85 GLU A CA 1
ATOM 668 C C . GLU A 1 85 ? -4.169 5.047 16.995 1.00 87.94 85 GLU A C 1
ATOM 670 O O . GLU A 1 85 ? -4.096 3.935 17.505 1.00 87.94 85 GLU A O 1
ATOM 675 N N . ALA A 1 86 ? -4.089 5.230 15.675 1.00 89.19 86 ALA A N 1
ATOM 676 C CA . ALA A 1 86 ? -3.950 4.127 14.733 1.00 89.19 86 ALA A CA 1
ATOM 677 C C . ALA A 1 86 ? -2.644 3.340 14.949 1.00 89.19 86 ALA A C 1
ATOM 679 O O . ALA A 1 86 ? -2.656 2.114 14.949 1.00 89.19 86 ALA A O 1
ATOM 680 N N . LEU A 1 87 ? -1.515 4.017 15.187 1.00 86.06 87 LEU A N 1
ATOM 681 C CA . LEU A 1 87 ? -0.243 3.343 15.483 1.00 86.06 87 LEU A CA 1
ATOM 682 C C . LEU A 1 87 ? -0.282 2.596 16.815 1.00 86.06 87 LEU A C 1
ATOM 684 O O . LEU A 1 87 ? 0.164 1.450 16.884 1.00 86.06 87 LEU A O 1
ATOM 688 N N . LYS A 1 88 ? -0.886 3.207 17.839 1.00 86.00 88 LYS A N 1
ATOM 689 C CA . LYS A 1 88 ? -1.111 2.573 19.139 1.00 86.00 88 LYS A CA 1
ATOM 690 C C . LYS A 1 88 ? -1.975 1.315 19.014 1.00 86.00 88 LYS A C 1
ATOM 692 O O . LYS A 1 88 ? -1.625 0.290 19.591 1.00 86.00 88 LYS A O 1
ATOM 697 N N . GLU A 1 89 ? -3.055 1.370 18.236 1.00 86.75 89 GLU A N 1
ATOM 698 C CA . GLU A 1 89 ? -3.933 0.223 17.962 1.00 86.75 89 GLU A CA 1
ATOM 699 C C . GLU A 1 89 ? -3.213 -0.905 17.215 1.00 86.75 89 GLU A C 1
ATOM 701 O O . GLU A 1 89 ? -3.436 -2.082 17.492 1.00 86.75 89 GLU A O 1
ATOM 706 N N . LEU A 1 90 ? -2.302 -0.561 16.305 1.00 85.56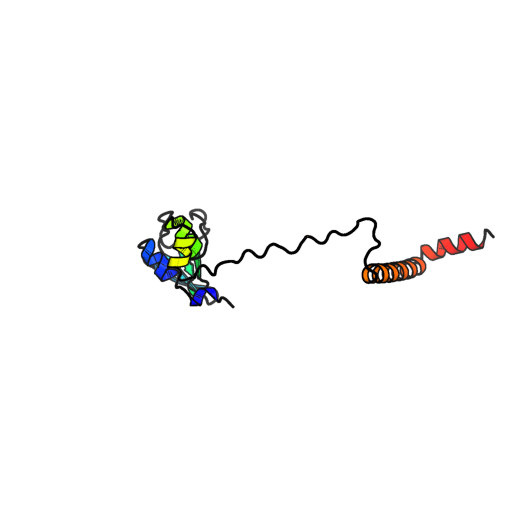 90 LEU A N 1
ATOM 707 C CA . LEU A 1 90 ? -1.464 -1.536 15.604 1.00 85.56 90 LEU A CA 1
ATOM 708 C C . LEU A 1 90 ? -0.306 -2.070 16.465 1.00 85.56 90 LEU A C 1
ATOM 710 O O . LEU A 1 90 ? 0.465 -2.905 15.990 1.00 85.56 90 LEU A O 1
ATOM 714 N N . GLY A 1 91 ? -0.152 -1.594 17.708 1.00 80.50 91 GLY A N 1
ATOM 715 C CA . GLY A 1 91 ? 0.974 -1.941 18.579 1.00 80.50 91 GLY A CA 1
ATOM 716 C C . GLY A 1 91 ? 2.324 -1.478 18.024 1.00 80.50 91 GLY A C 1
ATOM 717 O O . GLY A 1 91 ? 3.369 -2.013 18.392 1.00 80.50 91 GLY A O 1
ATOM 718 N N . ILE A 1 92 ? 2.310 -0.512 17.103 1.00 76.56 92 ILE A N 1
ATOM 719 C CA . ILE A 1 92 ? 3.509 0.119 16.572 1.00 76.56 92 ILE A CA 1
ATOM 720 C C . ILE A 1 92 ? 3.807 1.266 17.522 1.00 76.56 92 ILE A C 1
ATOM 722 O O . ILE A 1 92 ? 3.152 2.306 17.473 1.00 76.56 92 ILE A O 1
ATOM 726 N N . GLU A 1 93 ? 4.780 1.072 18.409 1.00 66.94 93 GLU A N 1
ATOM 727 C CA . GLU A 1 93 ? 5.294 2.190 19.188 1.00 66.94 93 GLU A CA 1
ATOM 728 C C . GLU A 1 93 ? 5.718 3.288 18.209 1.00 66.94 93 GLU A C 1
ATOM 730 O O . GLU A 1 93 ? 6.419 3.012 17.226 1.00 66.94 93 GLU A O 1
ATOM 735 N N . ASP A 1 94 ? 5.252 4.518 18.449 1.00 57.34 94 ASP A N 1
ATOM 736 C CA . ASP A 1 94 ? 5.783 5.717 17.813 1.00 57.34 94 ASP A CA 1
ATOM 737 C C . ASP A 1 94 ? 7.255 5.786 18.223 1.00 57.34 94 ASP A C 1
ATOM 739 O O . ASP A 1 94 ? 7.620 6.434 19.200 1.00 57.34 94 ASP A O 1
ATOM 743 N N . GLY A 1 95 ? 8.107 5.043 17.515 1.00 54.62 95 GLY A N 1
ATOM 744 C CA . GLY A 1 95 ? 9.543 5.137 17.646 1.00 54.62 95 GLY A CA 1
ATOM 745 C C . GLY A 1 95 ? 9.839 6.581 17.336 1.00 54.62 95 GLY A C 1
ATOM 746 O O . GLY A 1 95 ? 9.709 6.977 16.177 1.00 54.62 95 GLY A O 1
ATOM 747 N N . THR A 1 96 ? 10.092 7.359 18.389 1.00 51.31 96 THR A N 1
ATOM 748 C CA . THR A 1 96 ? 10.292 8.799 18.367 1.00 51.31 96 THR A CA 1
ATOM 749 C C . THR A 1 96 ? 11.180 9.088 17.181 1.00 51.31 96 THR A C 1
ATOM 751 O O . THR A 1 96 ? 12.382 8.829 17.231 1.00 51.31 96 THR A O 1
ATOM 754 N N . ARG A 1 97 ? 10.582 9.518 16.063 1.00 53.91 97 ARG A N 1
ATOM 755 C CA . ARG A 1 97 ? 11.342 9.848 14.867 1.00 53.91 97 ARG A CA 1
ATOM 756 C C . ARG A 1 97 ? 12.100 11.086 15.270 1.00 53.91 97 ARG A C 1
ATOM 758 O O . ARG A 1 97 ? 11.557 12.186 15.230 1.00 53.91 97 ARG A O 1
ATOM 765 N N . THR A 1 98 ? 13.326 10.892 15.745 1.00 56.66 98 THR A N 1
ATOM 766 C CA . THR A 1 98 ? 14.270 11.976 15.914 1.00 56.66 98 THR A CA 1
ATOM 767 C C . THR A 1 98 ? 14.372 12.552 14.520 1.00 56.66 98 THR A C 1
ATOM 769 O O . THR A 1 98 ? 14.819 11.872 13.597 1.00 56.66 98 THR A O 1
ATOM 772 N N . PHE A 1 99 ? 13.795 13.732 14.328 1.00 65.62 99 PHE A N 1
ATOM 773 C CA . PHE A 1 99 ? 13.900 14.431 13.068 1.00 65.62 99 PHE A CA 1
ATOM 774 C C . PHE A 1 99 ? 15.394 14.632 12.832 1.00 65.62 99 PHE A C 1
ATOM 776 O O . PHE A 1 99 ? 16.028 15.444 13.502 1.00 65.62 99 PHE A O 1
ATOM 783 N N . VAL A 1 100 ? 15.968 13.819 11.948 1.00 69.94 100 VAL A N 1
ATOM 784 C CA . VAL A 1 100 ? 17.320 14.035 11.460 1.00 69.94 100 VAL A CA 1
ATOM 785 C C . VAL A 1 100 ? 17.144 15.050 10.342 1.00 69.94 100 VAL A C 1
ATOM 787 O O . VAL A 1 100 ? 16.554 14.697 9.315 1.00 69.94 100 VAL A O 1
ATOM 790 N N . PRO A 1 101 ? 17.557 16.315 10.535 1.00 73.50 101 PRO A N 1
ATOM 791 C CA . PRO A 1 101 ? 17.524 17.269 9.445 1.00 73.50 101 PRO A CA 1
ATOM 792 C C . PRO A 1 101 ? 18.293 16.673 8.260 1.00 73.50 101 PRO A C 1
ATOM 794 O O . PRO A 1 101 ? 19.323 16.019 8.469 1.00 73.50 101 PRO A O 1
ATOM 797 N N . PRO A 1 102 ? 17.797 16.849 7.023 1.00 74.12 102 PRO A N 1
ATOM 798 C CA . PRO A 1 102 ? 18.533 16.395 5.858 1.00 74.12 102 PRO A CA 1
ATOM 799 C C . PRO A 1 102 ? 19.939 17.009 5.892 1.00 74.12 102 PRO A C 1
ATOM 801 O O . PRO A 1 102 ? 20.092 18.152 6.342 1.00 74.12 102 PRO A O 1
ATOM 804 N N . PRO A 1 103 ? 20.972 16.274 5.442 1.00 75.75 103 PRO A N 1
ATOM 805 C CA . PRO A 1 103 ? 22.300 16.851 5.325 1.00 75.75 103 PRO A CA 1
ATOM 806 C C . PRO A 1 103 ? 22.209 18.135 4.487 1.00 75.75 103 PRO A C 1
ATOM 808 O O . PRO A 1 103 ? 21.390 18.199 3.561 1.00 75.75 103 PRO A O 1
ATOM 811 N N . PRO A 1 104 ? 23.008 19.168 4.810 1.00 77.62 104 PRO A N 1
ATOM 812 C CA . PRO A 1 104 ? 22.989 20.414 4.060 1.00 77.62 104 PRO A CA 1
ATOM 813 C C . PRO A 1 104 ? 23.161 20.105 2.572 1.00 77.62 104 PRO A C 1
ATOM 815 O O . PRO A 1 104 ? 24.050 19.339 2.191 1.00 77.62 104 PRO A O 1
ATOM 818 N N . SER A 1 105 ? 22.287 20.671 1.734 1.00 75.44 105 SER A N 1
ATOM 819 C CA . SER A 1 105 ? 22.373 20.509 0.284 1.00 75.44 105 SER A CA 1
ATOM 820 C C . SER A 1 105 ? 23.776 20.905 -0.164 1.00 75.44 105 SER A C 1
ATOM 822 O O . SER A 1 105 ? 24.197 22.037 0.091 1.00 75.44 105 SER A O 1
ATOM 824 N N . HIS A 1 106 ? 24.505 19.988 -0.797 1.00 71.12 106 HIS A N 1
ATOM 825 C CA . HIS A 1 106 ? 25.853 20.267 -1.269 1.00 71.12 106 HIS A CA 1
ATOM 826 C C . HIS A 1 106 ? 25.782 21.393 -2.310 1.00 71.12 106 HIS A C 1
ATOM 828 O O . HIS A 1 106 ? 25.245 21.217 -3.404 1.00 71.12 106 HIS A O 1
ATOM 834 N N . GLN A 1 107 ? 26.243 22.585 -1.929 1.00 74.12 107 GLN A N 1
ATOM 835 C CA . GLN A 1 107 ? 26.310 23.729 -2.827 1.00 74.12 107 GLN A CA 1
ATOM 836 C C . GLN A 1 107 ? 27.505 23.514 -3.754 1.00 74.12 107 GLN A C 1
ATOM 838 O O . GLN A 1 107 ? 28.652 23.686 -3.347 1.00 74.12 107 GLN A O 1
ATOM 843 N N . TYR A 1 108 ? 27.239 23.087 -4.986 1.00 74.56 108 TYR A N 1
ATOM 844 C CA . TYR A 1 108 ? 28.259 23.054 -6.026 1.00 74.56 108 TYR A CA 1
ATOM 845 C C . TYR A 1 108 ? 28.450 24.469 -6.569 1.00 74.56 108 TYR A C 1
ATOM 847 O O . TYR A 1 108 ? 27.482 25.119 -6.976 1.00 74.56 108 TYR A O 1
ATOM 855 N N . ASP A 1 109 ? 29.693 24.941 -6.589 1.00 80.94 109 ASP A N 1
ATOM 856 C CA . ASP A 1 109 ? 30.040 26.145 -7.334 1.00 80.94 109 ASP A CA 1
ATOM 857 C C . ASP A 1 109 ? 29.850 25.863 -8.830 1.00 80.94 109 ASP A C 1
ATOM 859 O O . ASP A 1 109 ? 30.487 24.977 -9.397 1.00 80.94 109 ASP A O 1
ATOM 863 N N . LYS A 1 110 ? 28.947 26.611 -9.471 1.00 79.56 110 LYS A N 1
ATOM 864 C CA . LYS A 1 110 ? 28.635 26.471 -10.902 1.00 79.56 110 LYS A CA 1
ATOM 865 C C . LYS A 1 110 ? 29.820 26.828 -11.799 1.00 79.56 110 LYS A C 1
ATOM 867 O O . LYS A 1 110 ? 29.836 26.416 -12.953 1.00 79.56 110 LYS A O 1
ATOM 872 N N . ASN A 1 111 ? 30.767 27.608 -11.281 1.00 86.50 111 ASN A N 1
ATOM 873 C CA . ASN A 1 111 ? 31.964 28.021 -12.004 1.00 86.50 111 ASN A CA 1
ATOM 874 C C . ASN A 1 111 ? 33.148 27.084 -11.746 1.00 86.50 111 ASN A C 1
ATOM 876 O O . ASN A 1 111 ? 34.164 27.187 -12.435 1.00 86.50 111 ASN A O 1
ATOM 880 N N . ALA A 1 112 ? 33.038 26.177 -10.770 1.00 87.00 112 ALA A N 1
ATOM 881 C CA . ALA A 1 112 ? 34.078 25.198 -10.531 1.00 87.00 112 ALA A CA 1
ATOM 882 C C . ALA A 1 112 ? 34.084 24.155 -11.657 1.00 87.00 112 ALA A C 1
ATOM 884 O O . ALA A 1 112 ? 33.024 23.726 -12.128 1.00 87.00 112 ALA A O 1
ATOM 885 N N . PRO A 1 113 ? 35.275 23.712 -12.089 1.00 84.94 113 PRO A N 1
ATOM 886 C CA . PRO A 1 113 ? 35.364 22.633 -13.051 1.00 84.94 113 PRO A CA 1
ATOM 887 C C . PRO A 1 113 ? 34.729 21.355 -12.472 1.00 84.94 113 PRO A C 1
ATOM 889 O O . PRO A 1 113 ? 34.791 21.119 -11.260 1.00 84.94 113 PRO A O 1
ATOM 892 N N . PRO A 1 114 ? 34.127 20.505 -13.325 1.00 86.69 114 PRO A N 1
ATOM 893 C CA . PRO A 1 114 ? 33.537 19.245 -12.886 1.00 86.69 114 PRO A CA 1
ATOM 894 C C . PRO A 1 114 ? 34.605 18.338 -12.263 1.00 86.69 114 PRO A C 1
ATOM 896 O O . PRO A 1 114 ? 35.802 18.531 -12.471 1.00 86.69 114 PRO A O 1
ATOM 899 N N . SER A 1 115 ? 34.189 17.331 -11.491 1.00 90.06 115 SER A N 1
ATOM 900 C CA . SER A 1 115 ? 35.144 16.469 -10.780 1.00 90.06 115 SER A CA 1
ATOM 901 C C . SER A 1 115 ? 36.172 15.824 -11.732 1.00 90.06 115 SER A C 1
ATOM 903 O O . SER A 1 115 ? 35.832 15.526 -12.880 1.00 90.06 115 SER A O 1
ATOM 905 N N . PRO A 1 116 ? 37.410 15.542 -11.277 1.00 92.56 116 PRO A N 1
ATOM 906 C CA . PRO A 1 116 ? 38.455 14.970 -12.133 1.00 92.56 116 PRO A CA 1
ATOM 907 C C . PRO A 1 116 ? 38.028 13.687 -12.862 1.00 92.56 116 PRO A C 1
ATOM 909 O O . PRO A 1 116 ? 38.325 13.523 -14.039 1.00 92.56 116 PRO A O 1
ATOM 912 N N . LYS A 1 117 ? 37.239 12.825 -12.204 1.00 93.81 117 LYS A N 1
ATOM 913 C CA . LYS A 1 117 ? 36.688 11.597 -12.809 1.00 93.81 117 LYS A CA 1
ATOM 914 C C . LYS A 1 117 ? 35.757 11.881 -13.991 1.00 93.81 117 LYS A C 1
ATOM 916 O O . LYS A 1 117 ? 35.730 11.133 -14.966 1.00 93.81 117 LYS A O 1
ATOM 921 N N . TRP A 1 118 ? 34.973 12.954 -13.896 1.00 92.06 118 TRP A N 1
ATOM 922 C CA . TRP A 1 118 ? 34.091 13.382 -14.978 1.00 92.06 118 TRP A CA 1
ATOM 923 C C . TRP A 1 118 ? 34.907 13.923 -16.155 1.00 92.06 118 TRP A C 1
ATOM 925 O O . TRP A 1 118 ? 34.637 13.568 -17.298 1.00 92.06 118 TRP A O 1
ATOM 935 N N . GLN A 1 119 ? 35.942 14.720 -15.874 1.00 94.94 119 GLN A N 1
ATOM 936 C CA . GLN A 1 119 ? 36.845 15.239 -16.904 1.00 94.94 119 GLN A CA 1
ATOM 937 C C . GLN A 1 119 ? 37.583 14.112 -17.639 1.00 94.94 119 GLN A C 1
ATOM 939 O O . GLN A 1 119 ? 37.626 14.118 -18.863 1.00 94.94 119 GLN A O 1
ATOM 944 N N . GLU A 1 120 ? 38.106 13.122 -16.911 1.00 95.88 120 GLU A N 1
ATOM 945 C CA . GLU A 1 120 ? 38.762 11.937 -17.480 1.00 95.88 120 GLU A CA 1
ATOM 946 C C . GLU A 1 120 ? 37.821 11.162 -18.414 1.00 95.88 120 GLU A C 1
ATOM 948 O O . GLU A 1 120 ? 38.175 10.849 -19.550 1.00 95.88 120 GLU A O 1
ATOM 953 N N . SER A 1 121 ? 36.580 10.934 -17.974 1.00 95.06 121 SER A N 1
ATOM 954 C CA . SER A 1 121 ? 35.554 10.28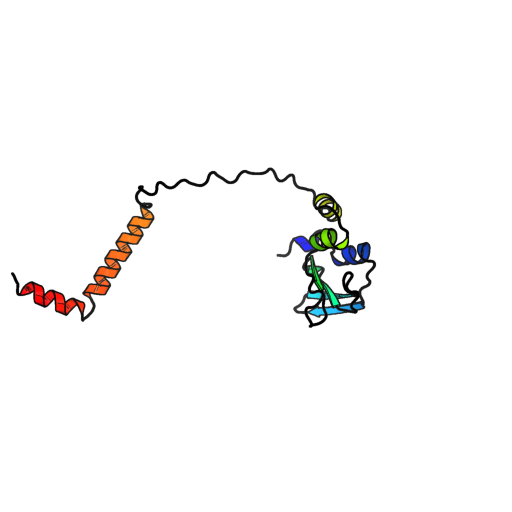5 -18.801 1.00 95.06 121 SER A CA 1
ATOM 955 C C . SER A 1 121 ? 35.230 11.102 -20.058 1.00 95.06 121 SER A C 1
ATOM 957 O O . SER A 1 121 ? 35.049 10.540 -21.138 1.00 95.06 121 SER A O 1
ATOM 959 N N . GLY A 1 122 ? 35.184 12.432 -19.932 1.00 95.69 122 GLY A N 1
ATOM 960 C CA . GLY A 1 122 ? 34.994 13.347 -21.056 1.00 95.69 122 GLY A CA 1
ATOM 961 C C . GLY A 1 122 ? 36.130 13.267 -22.076 1.00 95.69 122 GLY A C 1
ATOM 962 O O . GLY A 1 122 ? 35.866 13.187 -23.273 1.00 95.69 122 GLY A O 1
ATOM 963 N N . TRP A 1 123 ? 37.381 13.208 -21.616 1.00 96.50 123 TRP A N 1
ATOM 964 C CA . TRP A 1 123 ? 38.546 13.058 -22.491 1.00 96.50 123 TRP A CA 1
ATOM 965 C C . TRP A 1 123 ? 38.530 11.745 -23.271 1.00 96.50 123 TRP A C 1
ATOM 967 O O . TRP A 1 123 ? 38.739 11.756 -24.484 1.00 96.50 123 TRP A O 1
ATOM 977 N N . LEU A 1 124 ? 38.199 10.634 -22.611 1.00 96.06 124 LEU A N 1
ATOM 978 C CA . LEU A 1 124 ? 38.064 9.334 -23.276 1.00 96.06 124 LEU A CA 1
ATOM 979 C C . LEU A 1 124 ? 36.970 9.348 -24.353 1.00 96.06 124 LEU A C 1
ATOM 981 O O . LEU A 1 124 ? 37.134 8.753 -25.420 1.00 96.06 124 LEU A O 1
ATOM 985 N N . LEU A 1 125 ? 35.860 10.047 -24.098 1.00 96.44 125 LEU A N 1
ATOM 986 C CA . LEU A 1 125 ? 34.782 10.196 -25.074 1.00 96.44 125 LEU A CA 1
ATOM 987 C C . LEU A 1 125 ? 35.228 11.004 -26.299 1.00 96.44 125 LEU A C 1
ATOM 989 O O . LEU A 1 125 ? 34.912 10.613 -27.424 1.00 96.44 125 LEU A O 1
ATOM 993 N N . VAL A 1 126 ? 35.960 12.104 -26.094 1.00 95.50 126 VAL A N 1
ATOM 994 C CA . VAL A 1 126 ? 36.514 12.920 -27.188 1.00 95.50 126 VAL A CA 1
ATOM 995 C C . VAL A 1 126 ? 37.464 12.084 -28.042 1.00 95.50 126 VAL A C 1
ATOM 997 O O . VAL A 1 126 ? 37.281 12.016 -29.254 1.00 95.50 126 VAL A O 1
ATOM 1000 N N . GLU A 1 127 ? 38.403 11.368 -27.422 1.00 94.62 127 GLU A N 1
ATOM 1001 C CA . GLU A 1 127 ? 39.360 10.513 -28.135 1.00 94.62 127 GLU A CA 1
ATOM 1002 C C . GLU A 1 127 ? 38.654 9.417 -28.954 1.00 94.62 127 GLU A C 1
ATOM 1004 O O . GLU A 1 127 ? 39.007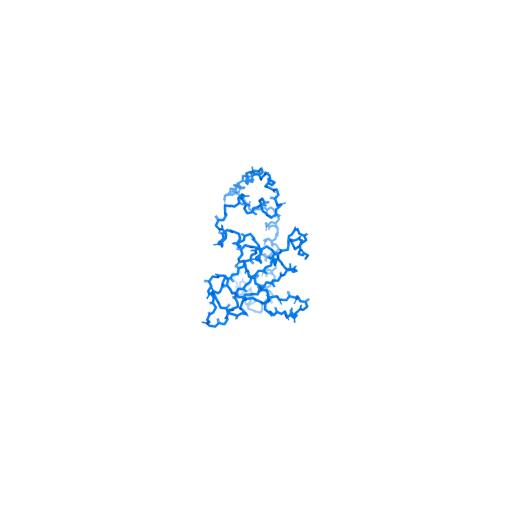 9.139 -30.106 1.00 94.62 127 GLU A O 1
ATOM 1009 N N . TYR A 1 128 ? 37.619 8.797 -28.381 1.00 94.00 128 TYR A N 1
ATOM 1010 C CA . TYR A 1 128 ? 36.803 7.816 -29.090 1.00 94.00 128 TYR A CA 1
ATOM 1011 C C . TYR A 1 128 ? 36.085 8.437 -30.294 1.00 94.00 128 TYR A C 1
ATOM 1013 O O . TYR A 1 128 ? 36.114 7.873 -31.392 1.00 94.00 128 TYR A O 1
ATOM 1021 N N . ALA A 1 129 ? 35.461 9.602 -30.105 1.00 90.88 129 ALA A N 1
ATOM 1022 C CA . ALA A 1 129 ? 34.736 10.304 -31.156 1.00 90.88 129 ALA A CA 1
ATOM 1023 C C . ALA A 1 129 ? 35.667 10.745 -32.293 1.00 90.88 129 ALA A C 1
ATOM 1025 O O . ALA A 1 129 ? 35.319 10.566 -33.460 1.00 90.88 129 ALA A O 1
ATOM 1026 N N . GLU A 1 130 ? 36.865 11.240 -31.976 1.00 89.81 130 GLU A N 1
ATOM 1027 C CA . GLU A 1 130 ? 37.896 11.572 -32.961 1.00 89.81 130 GLU A CA 1
ATOM 1028 C C . GLU A 1 130 ? 38.262 10.346 -33.801 1.00 89.81 130 GLU A C 1
ATOM 1030 O O . GLU A 1 130 ? 38.152 10.376 -35.029 1.00 89.81 130 GLU A O 1
ATOM 1035 N N . LYS A 1 131 ? 38.617 9.227 -33.158 1.00 87.38 131 LYS A N 1
ATOM 1036 C CA . LYS A 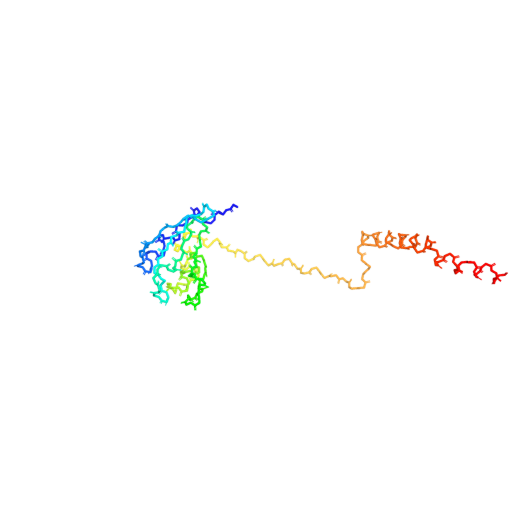1 131 ? 38.944 7.976 -33.864 1.00 87.38 131 LYS A CA 1
ATOM 1037 C C . LYS A 1 131 ? 37.785 7.491 -34.731 1.00 87.38 131 LYS A C 1
ATOM 1039 O O . LYS A 1 131 ? 38.011 7.038 -35.855 1.00 87.38 131 LYS A O 1
ATOM 1044 N N . ALA A 1 132 ? 36.555 7.566 -34.232 1.00 86.00 132 ALA A N 1
ATOM 1045 C CA . ALA A 1 132 ? 35.371 7.154 -34.974 1.00 86.00 132 ALA A CA 1
ATOM 1046 C C . ALA A 1 132 ? 35.151 8.041 -36.206 1.00 86.00 132 ALA A C 1
ATOM 1048 O O . ALA A 1 132 ? 34.939 7.522 -37.303 1.00 86.00 132 ALA A O 1
ATOM 1049 N N . LEU A 1 133 ? 35.265 9.363 -36.048 1.00 83.06 133 LEU A N 1
ATOM 1050 C CA . LEU A 1 133 ? 35.055 10.336 -37.114 1.00 83.06 133 LEU A CA 1
ATOM 1051 C C . LEU A 1 133 ? 36.098 10.172 -38.226 1.00 83.06 133 LEU A C 1
ATOM 1053 O O . LEU A 1 133 ? 35.721 9.999 -39.388 1.00 83.06 133 LEU A O 1
ATOM 1057 N N . TRP A 1 134 ? 37.386 10.121 -37.877 1.00 78.69 134 TRP A N 1
ATOM 1058 C CA . TRP A 1 134 ? 38.494 10.005 -38.835 1.00 78.69 134 TRP A CA 1
ATOM 1059 C C . TRP A 1 134 ? 38.553 8.658 -39.564 1.00 78.69 134 TRP A C 1
ATOM 1061 O O . TRP A 1 134 ? 39.039 8.583 -40.695 1.00 78.69 134 TRP A O 1
ATOM 1071 N N . ASN A 1 135 ? 37.992 7.598 -38.978 1.00 72.56 135 ASN A N 1
ATOM 1072 C CA . ASN A 1 135 ? 37.912 6.295 -39.632 1.00 72.56 135 ASN A CA 1
ATOM 1073 C C . ASN A 1 135 ? 36.748 6.167 -40.627 1.00 72.56 135 ASN A C 1
ATOM 1075 O O . ASN A 1 135 ? 36.735 5.211 -41.411 1.00 72.56 135 ASN A O 1
ATOM 1079 N N . THR A 1 136 ? 35.820 7.131 -40.688 1.00 74.56 136 THR A N 1
ATOM 1080 C CA . THR A 1 136 ? 34.733 7.108 -41.679 1.00 74.56 136 THR A CA 1
ATOM 1081 C C . THR A 1 136 ? 35.208 7.481 -43.098 1.00 74.56 136 THR A C 1
ATOM 1083 O O . THR A 1 136 ? 36.029 8.385 -43.271 1.00 74.56 136 THR A O 1
ATOM 1086 N N . PRO A 1 137 ? 34.660 6.862 -44.164 1.00 64.62 137 PRO A N 1
ATOM 1087 C CA . PRO A 1 137 ? 35.010 7.195 -45.551 1.00 64.62 137 PRO A CA 1
ATOM 1088 C C . PRO A 1 137 ? 34.696 8.645 -45.960 1.00 64.62 137 PRO A C 1
ATOM 1090 O O . PRO A 1 137 ? 35.296 9.154 -46.905 1.00 64.62 137 PRO A O 1
ATOM 1093 N N . LYS A 1 138 ? 33.750 9.312 -45.277 1.00 64.56 138 LYS A N 1
ATOM 1094 C CA . LYS A 1 138 ? 33.402 10.723 -45.524 1.00 64.56 138 LYS A CA 1
ATOM 1095 C C . LYS A 1 138 ? 34.455 11.686 -44.962 1.00 64.56 138 LYS A C 1
ATOM 1097 O O . LYS A 1 138 ? 34.791 12.642 -45.652 1.00 64.56 138 LYS A O 1
ATOM 1102 N N . ALA A 1 139 ? 35.019 11.420 -43.780 1.00 60.06 139 ALA A N 1
ATOM 1103 C CA . ALA A 1 139 ? 36.058 12.270 -43.189 1.00 60.06 139 ALA A CA 1
ATOM 1104 C C . ALA A 1 139 ? 37.388 12.210 -43.962 1.00 60.06 139 ALA A C 1
ATOM 1106 O O . ALA A 1 139 ? 38.038 13.237 -44.150 1.00 60.06 139 ALA A O 1
ATOM 1107 N N . ARG A 1 140 ? 37.746 11.037 -44.512 1.00 56.47 140 ARG A N 1
ATOM 1108 C CA . ARG A 1 140 ? 38.962 10.862 -45.335 1.00 56.47 140 ARG A CA 1
ATOM 1109 C C . ARG A 1 140 ? 38.971 11.676 -46.635 1.00 56.47 140 ARG A C 1
ATOM 1111 O O . ARG A 1 140 ? 40.038 11.860 -47.204 1.00 56.47 140 ARG A O 1
ATOM 1118 N N . ARG A 1 141 ? 37.813 12.159 -47.113 1.00 53.59 141 ARG A N 1
ATOM 1119 C CA . ARG A 1 141 ? 37.727 13.037 -48.299 1.00 53.59 141 ARG A CA 1
ATOM 1120 C C . ARG A 1 141 ? 38.019 14.506 -47.984 1.00 53.59 141 ARG A C 1
ATOM 1122 O O . ARG A 1 141 ? 38.461 15.219 -48.876 1.00 53.59 141 ARG A O 1
ATOM 1129 N N . CYS A 1 142 ? 37.808 14.958 -46.744 1.00 51.72 142 CYS A N 1
ATOM 1130 C CA . CYS A 1 142 ? 38.164 16.326 -46.345 1.00 51.72 142 CYS A CA 1
ATOM 1131 C C . CYS A 1 142 ? 39.670 16.485 -46.109 1.00 51.72 142 CYS A C 1
ATOM 1133 O O . CYS A 1 142 ? 40.231 17.524 -46.442 1.00 51.72 142 CYS A O 1
ATOM 1135 N N . SER A 1 143 ? 40.351 15.457 -45.597 1.00 52.31 143 SER A N 1
ATOM 1136 C CA . SER A 1 143 ? 41.797 15.524 -45.347 1.00 52.31 143 SER A CA 1
ATOM 1137 C C . SER A 1 143 ? 42.644 15.530 -46.626 1.00 52.31 143 SER A C 1
ATOM 1139 O O . SER A 1 143 ? 43.743 16.075 -46.613 1.00 52.31 143 SER A O 1
ATOM 1141 N N . THR A 1 144 ? 42.142 15.010 -47.754 1.00 49.44 144 THR A N 1
ATOM 1142 C CA . THR A 1 144 ? 42.853 15.095 -49.047 1.00 49.44 144 THR A CA 1
ATOM 1143 C C . THR A 1 144 ? 42.776 16.488 -49.679 1.00 49.44 144 THR A C 1
ATOM 1145 O O . THR A 1 144 ? 43.669 16.860 -50.431 1.00 49.44 144 THR A O 1
ATOM 1148 N N . ILE A 1 145 ? 41.745 17.279 -49.360 1.00 49.84 145 ILE A N 1
ATOM 1149 C CA . ILE A 1 145 ? 41.584 18.640 -49.898 1.00 49.84 145 ILE A CA 1
ATOM 1150 C C . ILE A 1 145 ? 42.497 19.637 -49.161 1.00 49.84 145 ILE A C 1
ATOM 1152 O O . ILE A 1 145 ? 43.010 20.559 -49.786 1.00 49.84 145 ILE A O 1
ATOM 1156 N N . CYS A 1 146 ? 42.796 19.423 -47.874 1.00 43.56 146 CYS A N 1
ATOM 1157 C CA . CYS A 1 146 ? 43.747 20.273 -47.141 1.00 43.56 146 CYS A CA 1
ATOM 1158 C C . CYS A 1 146 ? 45.227 20.000 -47.468 1.00 43.56 146 CYS A C 1
ATOM 1160 O O . CYS A 1 146 ? 46.048 20.883 -47.256 1.00 43.56 146 CYS A O 1
ATOM 1162 N N . ALA A 1 147 ? 45.587 18.830 -48.009 1.00 46.38 147 ALA A N 1
ATOM 1163 C CA . ALA A 1 147 ? 46.976 18.519 -48.379 1.00 46.38 147 ALA A CA 1
ATOM 1164 C C . ALA A 1 147 ? 47.423 19.131 -49.726 1.00 46.38 147 ALA A C 1
ATOM 1166 O O . ALA A 1 147 ? 48.600 19.064 -50.061 1.00 46.38 147 ALA A O 1
ATOM 1167 N N . LEU A 1 148 ? 46.501 19.721 -50.496 1.00 46.94 148 LEU A N 1
ATOM 1168 C CA . LEU A 1 148 ? 46.775 20.401 -51.774 1.00 46.94 148 LEU A CA 1
ATOM 1169 C C . LEU A 1 148 ? 46.706 21.936 -51.668 1.00 46.94 148 LEU A C 1
ATOM 1171 O O . LEU A 1 148 ? 46.796 22.622 -52.683 1.00 46.94 148 LEU A O 1
ATOM 1175 N N . ALA A 1 149 ? 46.537 22.474 -50.457 1.00 46.44 149 ALA A N 1
ATOM 1176 C CA . ALA A 1 149 ? 46.469 23.910 -50.182 1.00 46.44 149 ALA A CA 1
ATOM 1177 C C . ALA A 1 149 ? 47.569 24.368 -49.201 1.00 46.44 149 ALA A C 1
ATOM 1179 O O . ALA A 1 149 ? 47.321 25.226 -48.353 1.00 46.44 149 ALA A O 1
ATOM 1180 N N . ALA A 1 150 ? 48.761 23.772 -49.312 1.00 38.12 150 ALA A N 1
ATOM 1181 C CA . ALA A 1 150 ? 49.997 24.225 -48.676 1.00 38.12 150 ALA A CA 1
ATOM 1182 C C . ALA A 1 150 ? 51.074 24.432 -49.745 1.00 38.12 150 ALA A C 1
ATOM 1184 O O . ALA A 1 150 ? 51.178 23.555 -50.634 1.00 38.12 150 ALA A O 1
#

pLDDT: mean 79.54, std 15.13, range [30.72, 96.5]

Sequence (150 aa):
MSVESSRYDIRSLIERYAGIKVVNVAMVHGVKEYHSNCPWCGGTDRFITRPETGRYSCAVRSTGCGRYGDGFDFLIEYALLSRQEALKELGIEDGTRTFVPPPPSHQYDKNAPPSPKWQESGWLLVEYAEKALWNTPKARRCSTICALAA

Radius of gyration: 31.22 Å; chains: 1; bounding box: 72×47×71 Å

Organism: NCBI:txid2607529

InterPro domains:
  IPR036977 DNA Primase, CHC2-type zinc finger [G3DSA:3.90.580.10] (4-97)

Foldseek 3Di:
DQPLLVQDFLVVLCCVQLVWDFPDWDQDPNFIWTFTQDSPLRDGRQWTQTSVNQKIFRDDDPPTPGDIDGSLCCCCPPVVDDSCVSCVVSVNPPPPPPPPDPDPDPDDDPPDDPDPVVVVVVVVVVVVVVVVQCPDPVNVVVVVVVVVVD

Secondary structure (DSSP, 8-state):
---GGGT--HHHHHHHHH---EEEEEEETTEEEEEE--TTT--TT-EEEEGGGTEEEE--STTS---EEEHHHHHHHTT---HHHHHHHTT---------PPPPP----TTSPPPHHHHHHHHHHHHHHHHHHHHSTTHHHHHHHHTT--